Protein AF-A0A536VKJ3-F1 (afdb_monomer_lite)

pLDDT: mean 94.36, std 6.95, range [58.19, 98.69]

Foldseek 3Di:
DEEEEEDEPDDCVPCVGVVVPQLVCQVVVHQAEYEYACAPAWDCDNRYTYHHLYHQDPDDVSNLPRRLVSSVVVCVVVVGPYYHYDDPSNPD

Structure (mmCIF, N/CA/C/O backbone):
data_AF-A0A536VKJ3-F1
#
_entry.id   AF-A0A536VKJ3-F1
#
loop_
_atom_site.group_PDB
_atom_site.id
_atom_site.type_symbol
_atom_site.label_atom_id
_atom_site.label_alt_id
_atom_site.label_comp_id
_atom_site.label_asym_id
_atom_site.label_entity_id
_atom_site.label_seq_id
_atom_site.pdbx_PDB_ins_code
_atom_site.Cartn_x
_atom_site.Cartn_y
_atom_site.Cartn_z
_atom_site.occupancy
_atom_site.B_iso_or_equiv
_atom_site.auth_seq_id
_atom_site.auth_comp_id
_atom_site.auth_asym_id
_atom_site.auth_atom_id
_atom_site.pdbx_PDB_model_num
ATOM 1 N N . MET A 1 1 ? -9.021 -4.226 13.221 1.00 93.19 1 MET A N 1
ATOM 2 C CA . MET A 1 1 ? -9.097 -5.131 12.048 1.00 93.19 1 MET A CA 1
ATOM 3 C C . MET A 1 1 ? -8.139 -4.611 10.991 1.00 93.19 1 MET A C 1
ATOM 5 O O . MET A 1 1 ? -8.088 -3.397 10.823 1.00 93.19 1 MET A O 1
ATOM 9 N N . ARG A 1 2 ? -7.387 -5.498 10.328 1.00 98.06 2 ARG A N 1
ATOM 10 C CA . ARG A 1 2 ? -6.383 -5.128 9.322 1.00 98.06 2 ARG A CA 1
ATOM 11 C C . ARG A 1 2 ? -6.942 -5.261 7.908 1.00 98.06 2 ARG A C 1
ATOM 13 O O . ARG A 1 2 ? -7.470 -6.324 7.575 1.00 98.06 2 ARG A O 1
ATOM 20 N N . ILE A 1 3 ? -6.810 -4.213 7.101 1.00 98.56 3 ILE A N 1
ATOM 21 C CA . ILE A 1 3 ? -7.295 -4.149 5.713 1.00 98.56 3 ILE A CA 1
ATOM 22 C C . ILE A 1 3 ? -6.106 -3.830 4.808 1.00 98.56 3 ILE A C 1
ATOM 24 O O . ILE A 1 3 ? -5.339 -2.919 5.112 1.00 98.56 3 ILE A O 1
ATOM 28 N N . ALA A 1 4 ? -5.946 -4.569 3.711 1.00 98.56 4 ALA A N 1
ATOM 29 C CA . ALA A 1 4 ? -4.885 -4.331 2.737 1.00 98.56 4 ALA A CA 1
ATOM 30 C C . ALA A 1 4 ? -5.457 -3.957 1.365 1.00 98.56 4 ALA A C 1
ATOM 32 O O . ALA A 1 4 ? -6.257 -4.699 0.800 1.00 98.56 4 ALA A O 1
ATOM 33 N N . HIS A 1 5 ? -5.005 -2.839 0.807 1.00 98.56 5 HIS A N 1
ATOM 34 C CA . HIS A 1 5 ? -5.213 -2.467 -0.590 1.00 98.56 5 HIS A CA 1
ATOM 35 C C . HIS A 1 5 ? -3.968 -2.869 -1.372 1.00 98.56 5 HIS A C 1
ATOM 37 O O . HIS A 1 5 ? -2.851 -2.687 -0.890 1.00 98.56 5 HIS A O 1
ATOM 43 N N . VAL A 1 6 ? -4.145 -3.437 -2.560 1.00 97.88 6 VAL A N 1
ATOM 44 C CA . VAL A 1 6 ? -3.036 -3.952 -3.366 1.00 97.88 6 VAL A CA 1
ATOM 45 C C . VAL A 1 6 ? -3.093 -3.358 -4.756 1.00 97.88 6 VAL A C 1
ATOM 47 O O . VAL A 1 6 ? -4.089 -3.511 -5.467 1.00 97.88 6 VAL A O 1
ATOM 50 N N . THR A 1 7 ? -1.990 -2.732 -5.149 1.00 96.00 7 THR A N 1
ATOM 51 C CA . THR A 1 7 ? -1.747 -2.304 -6.520 1.00 96.00 7 THR A CA 1
ATOM 52 C C . THR A 1 7 ? -0.282 -2.512 -6.893 1.00 96.00 7 THR A C 1
ATOM 54 O O . THR A 1 7 ? 0.632 -2.452 -6.079 1.00 96.00 7 THR A O 1
ATOM 57 N N . THR A 1 8 ? -0.055 -2.817 -8.152 1.00 93.25 8 THR A N 1
ATOM 58 C CA . THR A 1 8 ? 1.227 -3.124 -8.780 1.00 93.25 8 THR A CA 1
ATOM 59 C C . THR A 1 8 ? 1.487 -2.247 -10.006 1.00 93.25 8 THR A C 1
ATOM 61 O O . THR A 1 8 ? 2.624 -2.204 -10.486 1.00 93.25 8 THR A O 1
ATOM 64 N N . VAL A 1 9 ? 0.465 -1.523 -10.486 1.00 90.75 9 VAL A N 1
ATOM 65 C CA . VAL A 1 9 ? 0.559 -0.571 -11.605 1.00 90.75 9 VAL A CA 1
ATOM 66 C C . VAL A 1 9 ? 0.263 0.874 -11.218 1.00 90.75 9 VAL A C 1
ATOM 68 O O . VAL A 1 9 ? 0.745 1.776 -11.905 1.00 90.75 9 VAL A O 1
ATOM 71 N N . HIS A 1 10 ? -0.508 1.112 -10.154 1.00 93.31 10 HIS A N 1
ATOM 72 C CA . HIS A 1 10 ? -0.827 2.464 -9.707 1.00 93.31 10 HIS A CA 1
ATOM 73 C C . HIS A 1 10 ? 0.244 3.001 -8.745 1.00 93.31 10 HIS A C 1
ATOM 75 O O . HIS A 1 10 ? 0.825 2.233 -7.973 1.00 93.31 10 HIS A O 1
ATOM 81 N N . PRO A 1 11 ? 0.528 4.316 -8.784 1.00 94.50 11 PRO A N 1
ATOM 82 C CA . PRO A 1 11 ? 1.431 4.945 -7.828 1.00 94.50 11 PRO A CA 1
ATOM 83 C C . PRO A 1 11 ? 0.815 4.965 -6.420 1.00 94.50 11 PRO A C 1
ATOM 85 O O . PRO A 1 11 ? -0.410 4.944 -6.266 1.00 94.50 11 PRO A O 1
ATOM 88 N N . ARG A 1 12 ? 1.660 5.052 -5.381 1.00 96.94 12 ARG A N 1
ATOM 89 C CA . ARG A 1 12 ? 1.217 5.035 -3.972 1.00 96.94 12 ARG A CA 1
ATOM 90 C C . ARG A 1 12 ? 0.294 6.187 -3.562 1.00 96.94 12 ARG A C 1
ATOM 92 O O . ARG A 1 12 ? -0.309 6.118 -2.499 1.00 96.94 12 ARG A O 1
ATOM 99 N N . ASP A 1 13 ? 0.198 7.244 -4.363 1.00 95.50 13 ASP A N 1
ATOM 100 C CA . ASP A 1 13 ? -0.648 8.417 -4.130 1.00 95.50 13 ASP A CA 1
ATOM 101 C C . ASP A 1 13 ? -1.893 8.469 -5.037 1.00 95.50 13 ASP A C 1
ATOM 103 O O . ASP A 1 13 ? -2.562 9.507 -5.092 1.00 95.50 13 ASP A O 1
ATOM 107 N N . ASP A 1 14 ? -2.243 7.361 -5.712 1.00 97.75 14 ASP A N 1
ATOM 108 C CA . ASP A 1 14 ? -3.447 7.273 -6.550 1.00 97.75 14 ASP A CA 1
ATOM 109 C C . ASP A 1 14 ? -4.679 7.801 -5.792 1.00 97.75 14 ASP A C 1
ATOM 111 O O . ASP A 1 14 ? -4.988 7.401 -4.665 1.00 97.75 14 ASP A O 1
ATOM 115 N N . ILE A 1 15 ? -5.392 8.737 -6.424 1.00 97.06 15 ILE A N 1
ATOM 116 C CA . ILE A 1 15 ? -6.507 9.466 -5.805 1.00 97.06 15 ILE A CA 1
ATOM 117 C C . ILE A 1 15 ? -7.638 8.519 -5.386 1.00 97.06 15 ILE A C 1
ATOM 119 O O . ILE A 1 15 ? -8.331 8.785 -4.404 1.00 97.06 15 ILE A O 1
ATOM 123 N N . ARG A 1 16 ? -7.864 7.439 -6.133 1.00 96.94 16 ARG A N 1
ATOM 124 C CA . ARG A 1 16 ? -8.931 6.476 -5.847 1.00 96.94 16 ARG A CA 1
ATOM 125 C C . ARG A 1 16 ? -8.500 5.568 -4.702 1.00 96.94 16 ARG A C 1
ATOM 127 O O . ARG A 1 16 ? -9.208 5.491 -3.708 1.00 96.94 16 ARG A O 1
ATOM 134 N N . ILE A 1 17 ? -7.307 4.987 -4.805 1.00 97.81 17 ILE A N 1
ATOM 135 C CA . ILE A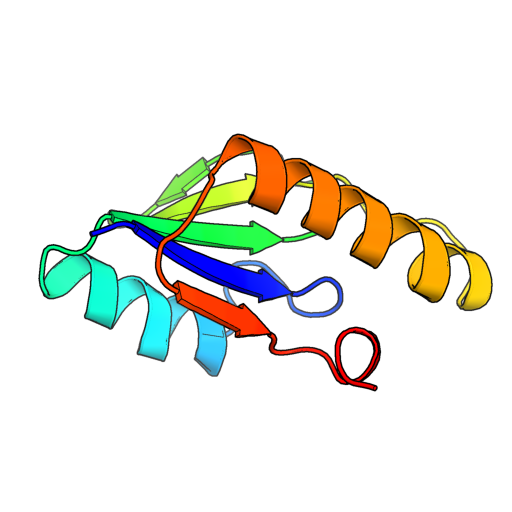 1 17 ? -6.822 3.982 -3.851 1.00 97.81 17 ILE A CA 1
ATOM 136 C C . ILE A 1 17 ? -6.387 4.639 -2.539 1.00 97.81 17 ILE A C 1
ATOM 138 O O . ILE A 1 17 ? -6.974 4.392 -1.489 1.00 97.81 17 ILE A O 1
ATOM 142 N N . PHE A 1 18 ? -5.376 5.507 -2.577 1.00 98.31 18 PHE A N 1
ATOM 143 C CA . PHE A 1 18 ? -4.805 6.076 -1.360 1.00 98.31 18 PHE A CA 1
ATOM 144 C C . PHE A 1 18 ? -5.751 7.103 -0.742 1.00 98.31 18 PHE A C 1
ATOM 146 O O . PHE A 1 18 ? -6.177 6.952 0.402 1.00 98.31 18 PHE A O 1
ATOM 153 N N . ARG A 1 19 ? -6.126 8.137 -1.509 1.00 97.31 19 ARG A N 1
ATOM 154 C CA . ARG A 1 19 ? -6.830 9.300 -0.942 1.00 97.31 19 ARG A CA 1
ATOM 155 C C . ARG A 1 19 ? -8.278 9.028 -0.556 1.00 97.31 19 ARG A C 1
ATOM 157 O O . ARG A 1 19 ? -8.711 9.509 0.484 1.00 97.31 19 ARG A O 1
ATOM 164 N N . LYS A 1 20 ? -9.039 8.335 -1.404 1.00 97.69 20 LYS A N 1
ATOM 165 C CA . LYS A 1 20 ? -10.473 8.106 -1.164 1.00 97.69 20 LYS A CA 1
ATOM 166 C C . LYS A 1 20 ? -10.756 6.858 -0.345 1.00 97.69 20 LYS A C 1
ATOM 168 O O . LYS A 1 20 ? -11.749 6.845 0.369 1.00 97.69 20 LYS A O 1
ATOM 173 N N . GLU A 1 21 ? -9.927 5.824 -0.450 1.00 98.50 21 GLU A N 1
ATOM 174 C CA . GLU A 1 21 ? -10.181 4.570 0.257 1.00 98.50 21 GLU A CA 1
ATOM 175 C C . GLU A 1 21 ? -9.270 4.405 1.474 1.00 98.50 21 GLU A C 1
ATOM 177 O O . GLU A 1 21 ? -9.774 4.375 2.598 1.00 98.50 21 GLU A O 1
ATOM 182 N N . CYS A 1 22 ? -7.945 4.341 1.291 1.00 9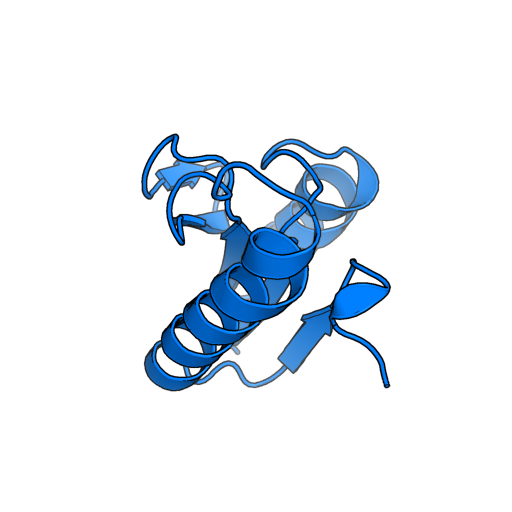8.62 22 CYS A N 1
ATOM 183 C CA . CYS A 1 22 ? -7.035 4.045 2.401 1.00 98.62 22 CYS A CA 1
ATOM 184 C C . CYS A 1 22 ? -7.106 5.096 3.517 1.00 98.62 22 CYS A C 1
ATOM 186 O O . CYS A 1 22 ? -7.222 4.728 4.686 1.00 98.62 22 CYS A O 1
ATOM 188 N N . LEU A 1 23 ? -7.095 6.391 3.177 1.00 98.50 23 LEU A N 1
ATOM 189 C CA . LEU A 1 23 ? -7.218 7.456 4.180 1.00 98.50 23 LEU A CA 1
ATOM 190 C C . LEU A 1 23 ? -8.559 7.402 4.917 1.00 98.50 23 LEU A C 1
ATOM 192 O O . LEU A 1 23 ? -8.599 7.606 6.127 1.00 98.50 23 LEU A O 1
ATOM 196 N N . SER A 1 24 ? -9.658 7.107 4.219 1.00 98.31 24 SER A N 1
ATOM 197 C CA . SER A 1 24 ? -10.976 6.999 4.852 1.00 98.31 24 SER A CA 1
ATOM 198 C C . SER A 1 24 ? -11.056 5.818 5.820 1.00 98.31 24 SER A C 1
ATOM 200 O O . SER A 1 24 ? -11.624 5.959 6.902 1.00 98.31 24 SER A O 1
ATOM 202 N N . LEU A 1 25 ? -10.449 4.677 5.483 1.00 98.50 25 LEU A N 1
ATOM 203 C CA . LEU A 1 25 ? -10.374 3.522 6.381 1.00 98.50 25 LEU A CA 1
ATOM 204 C C . LEU A 1 25 ? -9.462 3.781 7.585 1.00 98.50 25 LEU A C 1
ATOM 206 O O . LEU A 1 25 ? -9.842 3.462 8.713 1.00 98.50 25 LEU A O 1
ATOM 210 N N . ALA A 1 26 ? -8.304 4.408 7.374 1.00 98.44 26 ALA A N 1
ATOM 211 C CA . ALA A 1 26 ? -7.413 4.805 8.461 1.00 98.44 26 ALA A CA 1
ATOM 212 C C . ALA A 1 26 ? -8.100 5.800 9.413 1.00 98.44 26 ALA A C 1
ATOM 214 O O . ALA A 1 26 ? -8.079 5.606 10.628 1.00 98.44 26 ALA A O 1
ATOM 215 N N . ALA A 1 27 ? -8.798 6.805 8.873 1.00 98.25 27 ALA A N 1
ATOM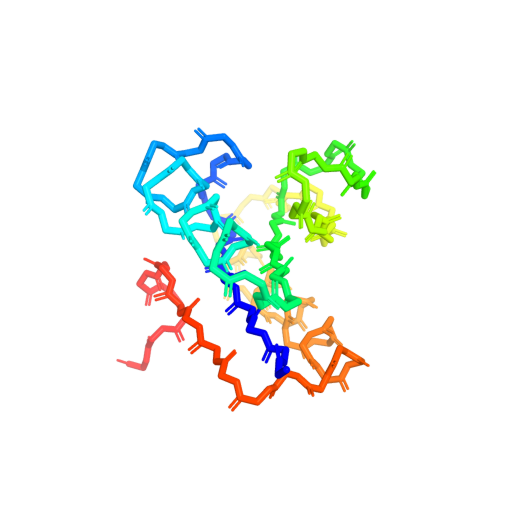 216 C CA . ALA A 1 27 ? -9.571 7.774 9.654 1.00 98.25 27 ALA A CA 1
ATOM 217 C C . ALA A 1 27 ? -10.729 7.129 10.438 1.00 98.25 27 ALA A C 1
ATOM 219 O O . ALA A 1 27 ? -11.076 7.597 11.520 1.00 98.25 27 ALA A O 1
ATOM 220 N N . ALA A 1 28 ? -11.301 6.035 9.929 1.00 98.12 28 ALA A N 1
ATOM 221 C CA . ALA A 1 28 ? -12.302 5.235 10.635 1.00 98.12 28 ALA A CA 1
ATOM 222 C C . ALA A 1 28 ? -11.703 4.297 11.709 1.00 98.12 28 ALA A C 1
ATOM 224 O O . ALA A 1 28 ? -12.447 3.566 12.363 1.00 98.12 28 ALA A O 1
ATOM 225 N N . GLY A 1 29 ? -10.379 4.311 11.910 1.00 98.00 29 GLY A N 1
ATOM 226 C CA . GLY A 1 29 ? -9.684 3.546 12.950 1.00 98.00 29 GLY A CA 1
ATOM 227 C C . GLY A 1 29 ? -9.264 2.131 12.541 1.00 98.00 29 GLY A C 1
ATOM 228 O O . GLY A 1 29 ? -8.897 1.329 13.404 1.00 98.00 29 GLY A O 1
ATOM 229 N N . TYR A 1 30 ? -9.313 1.789 11.250 1.00 98.50 30 TYR A N 1
ATOM 230 C CA . TYR A 1 30 ? -8.809 0.505 10.761 1.00 98.50 30 TYR A CA 1
ATOM 231 C C . TYR A 1 30 ? -7.295 0.538 10.554 1.00 98.50 30 TYR A C 1
ATOM 233 O O . TYR A 1 30 ? -6.738 1.514 10.053 1.00 98.50 30 TYR A O 1
ATOM 241 N N . GLU A 1 31 ? -6.630 -0.579 10.861 1.00 98.44 31 GLU A N 1
ATOM 242 C CA . GLU A 1 31 ? -5.217 -0.751 10.534 1.00 98.44 31 GLU A CA 1
ATOM 243 C C . GLU A 1 31 ? -5.093 -0.979 9.023 1.00 98.44 31 GLU A C 1
ATOM 245 O O . GLU A 1 31 ? -5.321 -2.085 8.519 1.00 98.44 31 GLU A O 1
ATOM 250 N N . THR A 1 32 ? -4.792 0.093 8.298 1.00 98.69 32 THR A N 1
ATOM 251 C CA . THR A 1 32 ? -4.882 0.127 6.839 1.00 98.69 32 THR A CA 1
ATOM 252 C C . THR A 1 32 ? -3.498 0.033 6.218 1.00 98.69 32 THR A C 1
ATOM 254 O O . THR A 1 32 ? -2.603 0.808 6.554 1.00 98.69 32 THR A O 1
ATOM 257 N N . HIS A 1 33 ? -3.335 -0.919 5.303 1.00 98.69 33 HIS A N 1
ATOM 258 C CA . HIS A 1 33 ? -2.096 -1.168 4.576 1.00 98.69 33 HIS A CA 1
ATOM 259 C C . HIS A 1 33 ? -2.299 -0.947 3.074 1.00 98.69 33 HIS A C 1
ATOM 261 O O . HIS A 1 33 ? -3.297 -1.398 2.514 1.00 98.69 33 HIS A O 1
ATOM 267 N N . LEU A 1 34 ? -1.340 -0.305 2.411 1.00 98.69 34 LEU A N 1
ATOM 268 C CA . LEU A 1 34 ? -1.241 -0.199 0.957 1.00 98.69 34 LEU A CA 1
ATOM 269 C C . LEU A 1 34 ? -0.001 -0.966 0.492 1.00 98.69 34 LEU A C 1
ATOM 271 O O . LEU A 1 34 ? 1.126 -0.544 0.731 1.00 98.69 34 LEU A O 1
ATOM 275 N N . VAL A 1 35 ? -0.210 -2.094 -0.178 1.00 98.38 35 VAL A N 1
ATOM 276 C CA . VAL A 1 35 ? 0.854 -2.858 -0.834 1.00 98.38 35 VAL A CA 1
ATOM 277 C C . VAL A 1 35 ? 1.032 -2.299 -2.242 1.00 98.38 35 VAL A C 1
ATOM 279 O O . VAL A 1 35 ? 0.106 -2.383 -3.053 1.00 98.38 35 VAL A O 1
ATOM 282 N N . VAL A 1 36 ? 2.203 -1.728 -2.521 1.00 97.56 36 VAL A N 1
ATOM 283 C CA . VAL A 1 36 ? 2.517 -1.014 -3.772 1.00 97.56 36 VAL A CA 1
ATOM 284 C C . VAL A 1 36 ? 3.857 -1.469 -4.338 1.00 97.56 36 VAL A C 1
ATOM 286 O O . VAL A 1 36 ? 4.723 -1.880 -3.583 1.00 97.56 36 VAL A O 1
ATOM 289 N N . GLY A 1 37 ? 4.040 -1.432 -5.659 1.00 95.44 37 GLY A N 1
ATOM 290 C CA . GLY A 1 37 ? 5.279 -1.853 -6.330 1.00 95.44 37 GLY A CA 1
ATOM 291 C C . GLY A 1 37 ? 5.995 -0.735 -7.085 1.00 95.44 37 GLY A C 1
ATOM 292 O O . GLY A 1 37 ? 6.365 -0.923 -8.249 1.00 95.44 37 GLY A O 1
ATOM 293 N N . ASP A 1 38 ? 6.128 0.436 -6.462 1.00 94.62 38 ASP A N 1
ATOM 294 C CA . ASP A 1 38 ? 6.700 1.639 -7.080 1.00 94.62 38 ASP A CA 1
ATOM 295 C C . ASP A 1 38 ? 8.192 1.847 -6.773 1.00 94.62 38 ASP A C 1
ATOM 297 O O . ASP A 1 38 ? 8.841 2.650 -7.446 1.00 94.62 38 ASP A O 1
ATOM 301 N N . GLY A 1 39 ? 8.769 1.085 -5.839 1.00 95.88 39 GLY A N 1
ATOM 302 C CA . GLY A 1 39 ? 10.200 1.130 -5.548 1.00 95.88 39 GLY A CA 1
ATOM 303 C C . GLY A 1 39 ? 10.651 2.306 -4.684 1.00 95.88 39 GLY A C 1
ATOM 304 O O . GLY A 1 39 ? 11.855 2.557 -4.628 1.00 95.88 39 GLY A O 1
ATOM 305 N N . LEU A 1 40 ? 9.735 3.042 -4.044 1.00 97.06 40 LEU A N 1
ATOM 306 C CA . LEU A 1 40 ? 10.095 4.170 -3.168 1.00 97.06 40 LEU A CA 1
ATOM 307 C C . LEU A 1 40 ? 10.254 3.761 -1.690 1.00 97.06 40 LEU A C 1
ATOM 309 O O . LEU A 1 40 ? 10.433 4.626 -0.836 1.00 97.06 40 LEU A O 1
ATOM 313 N N . GLY A 1 41 ? 10.209 2.460 -1.384 1.00 97.94 41 GLY A N 1
ATOM 314 C CA . GLY A 1 41 ? 10.373 1.915 -0.037 1.00 97.94 41 GLY A CA 1
ATOM 315 C C . GLY A 1 41 ? 9.122 2.018 0.837 1.00 97.94 41 GLY A C 1
ATOM 316 O O . GLY A 1 41 ? 8.127 2.648 0.467 1.00 97.94 41 GLY A O 1
ATOM 317 N N . ASP A 1 42 ? 9.183 1.373 2.000 1.00 98.19 42 ASP A N 1
ATOM 318 C CA . ASP A 1 42 ? 8.101 1.379 2.986 1.00 98.19 42 ASP A CA 1
ATOM 319 C C . ASP A 1 42 ? 7.918 2.768 3.607 1.00 98.19 42 ASP A C 1
ATOM 321 O O . ASP A 1 42 ? 8.872 3.529 3.784 1.00 98.19 42 ASP A O 1
ATOM 325 N N . GLU A 1 43 ? 6.683 3.097 3.974 1.00 98.38 43 GLU A N 1
ATOM 326 C CA . GLU A 1 43 ? 6.345 4.407 4.527 1.00 98.38 43 GLU A CA 1
ATOM 327 C C . GLU A 1 43 ? 5.120 4.317 5.444 1.00 98.38 43 GLU A C 1
ATOM 329 O O . GLU A 1 43 ? 4.203 3.546 5.193 1.00 98.38 43 GLU A O 1
ATOM 334 N N . LEU A 1 44 ? 5.065 5.128 6.500 1.00 98.38 44 LEU A N 1
ATOM 335 C CA . LEU A 1 44 ? 3.827 5.381 7.240 1.00 98.38 44 LEU A CA 1
ATOM 336 C C . LEU A 1 44 ? 3.366 6.797 6.908 1.00 98.38 44 LEU A C 1
ATOM 338 O O . LEU A 1 44 ? 4.000 7.765 7.329 1.00 98.38 44 LEU A O 1
ATOM 342 N N . ARG A 1 45 ? 2.271 6.919 6.157 1.00 98.12 45 ARG A N 1
ATOM 343 C CA . ARG A 1 45 ? 1.760 8.209 5.681 1.00 98.12 45 ARG A CA 1
ATOM 344 C C . ARG A 1 45 ? 0.297 8.362 6.056 1.00 98.12 45 ARG A C 1
ATOM 346 O O . ARG A 1 45 ? -0.514 7.517 5.698 1.00 98.12 45 ARG A O 1
ATOM 353 N N . ASP A 1 46 ? -0.031 9.433 6.778 1.00 97.88 46 ASP A N 1
ATOM 354 C CA . ASP A 1 46 ? -1.411 9.787 7.147 1.00 97.88 46 ASP A CA 1
ATOM 355 C C . ASP A 1 46 ? -2.199 8.626 7.801 1.00 97.88 46 ASP A C 1
ATOM 357 O O . ASP A 1 46 ? -3.391 8.441 7.569 1.00 97.88 46 ASP A O 1
ATOM 361 N N . GLY A 1 47 ? -1.516 7.805 8.608 1.00 98.00 47 GLY A N 1
ATOM 362 C CA . GLY A 1 47 ? -2.109 6.635 9.271 1.00 98.00 47 GLY A CA 1
ATOM 363 C C . GLY A 1 47 ? -2.240 5.379 8.398 1.00 98.00 47 GLY A C 1
ATOM 364 O O . GLY A 1 47 ? -2.762 4.370 8.869 1.00 98.00 47 GLY A O 1
ATOM 365 N N . VAL A 1 48 ? -1.749 5.405 7.157 1.00 98.69 48 VAL A N 1
ATOM 366 C CA . VAL A 1 48 ? -1.704 4.254 6.243 1.00 98.69 48 VAL A CA 1
ATOM 367 C C . VAL A 1 48 ? -0.287 3.688 6.188 1.00 98.69 48 VAL A C 1
ATOM 369 O O . VAL A 1 48 ? 0.675 4.403 5.899 1.00 98.69 48 VAL A O 1
ATOM 372 N N . HIS A 1 49 ? -0.160 2.384 6.432 1.00 98.62 49 HIS A N 1
ATOM 373 C CA . HIS A 1 49 ? 1.093 1.648 6.283 1.00 98.62 49 HIS A CA 1
ATOM 374 C C . HIS A 1 49 ? 1.314 1.289 4.811 1.00 98.62 49 HIS A C 1
ATOM 376 O O . HIS A 1 49 ? 0.590 0.477 4.246 1.00 98.62 49 HIS A O 1
ATOM 382 N N . ILE A 1 50 ? 2.312 1.877 4.173 1.00 98.62 50 ILE A N 1
ATOM 383 C CA . ILE A 1 50 ? 2.704 1.579 2.7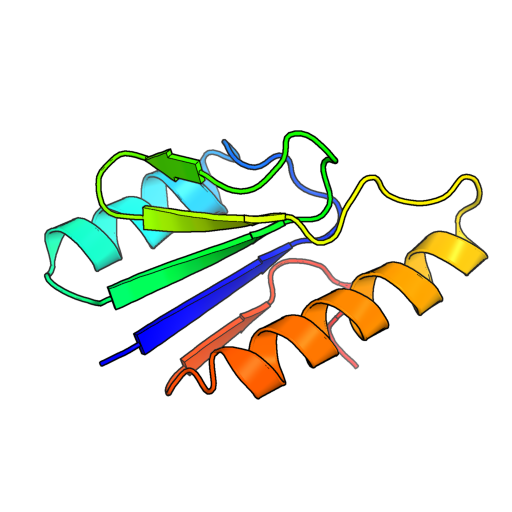99 1.00 98.62 50 ILE A CA 1
ATOM 384 C C . ILE A 1 50 ? 3.810 0.525 2.839 1.00 98.62 50 ILE A C 1
ATOM 386 O O . ILE A 1 50 ? 4.869 0.756 3.422 1.00 98.62 50 ILE A O 1
ATOM 390 N N . ALA A 1 51 ? 3.549 -0.624 2.220 1.00 98.44 51 ALA A N 1
ATOM 391 C CA . ALA A 1 51 ? 4.495 -1.722 2.065 1.00 98.44 51 ALA A CA 1
ATOM 392 C C . ALA A 1 51 ? 4.916 -1.823 0.594 1.00 98.44 51 ALA A C 1
ATOM 394 O O . ALA A 1 51 ? 4.116 -2.222 -0.261 1.00 98.44 51 ALA A O 1
ATOM 395 N N . ASP A 1 52 ? 6.162 -1.465 0.300 1.00 97.81 52 ASP A N 1
ATOM 396 C CA . ASP A 1 52 ? 6.712 -1.510 -1.049 1.00 97.81 52 ASP A CA 1
ATOM 397 C C . ASP A 1 52 ? 7.233 -2.917 -1.381 1.00 97.81 52 ASP A C 1
ATOM 399 O O . ASP A 1 52 ? 8.0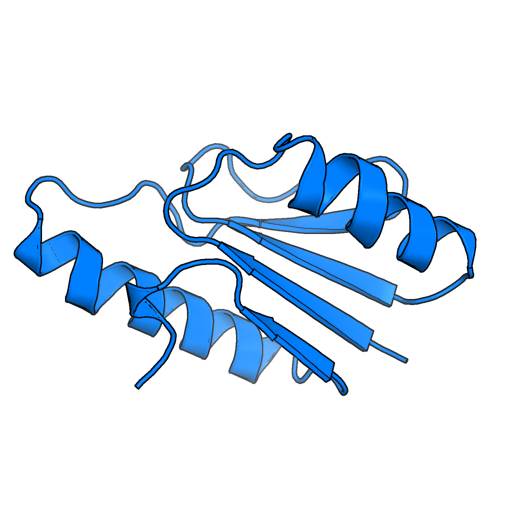65 -3.498 -0.684 1.00 97.81 52 ASP A O 1
ATOM 403 N N . ILE A 1 53 ? 6.757 -3.482 -2.489 1.00 96.94 53 ILE A N 1
ATOM 404 C CA . ILE A 1 53 ? 7.228 -4.768 -3.033 1.00 96.94 53 ILE A CA 1
ATOM 405 C C . ILE A 1 53 ? 8.394 -4.601 -4.020 1.00 96.94 53 ILE A C 1
ATOM 407 O O . ILE A 1 53 ? 8.816 -5.559 -4.687 1.00 96.94 53 ILE A O 1
ATOM 411 N N . GLY A 1 54 ? 8.922 -3.382 -4.095 1.00 95.19 54 GLY A N 1
ATOM 412 C CA . GLY A 1 54 ? 9.994 -2.962 -4.971 1.00 95.19 54 GLY A CA 1
ATOM 413 C C . GLY A 1 54 ? 9.492 -2.582 -6.359 1.00 95.19 54 GLY A C 1
ATOM 414 O O . GLY A 1 54 ? 8.390 -2.940 -6.789 1.00 95.19 54 GLY A O 1
ATOM 415 N N . ALA A 1 55 ? 10.364 -1.891 -7.093 1.00 91.00 55 ALA A N 1
ATOM 416 C CA . ALA A 1 55 ? 10.071 -1.433 -8.440 1.00 91.00 55 ALA A CA 1
ATOM 417 C C . ALA A 1 55 ? 9.677 -2.595 -9.363 1.00 91.00 55 ALA A C 1
ATOM 419 O O . ALA A 1 55 ? 10.298 -3.670 -9.371 1.00 91.00 55 ALA A O 1
ATOM 420 N N . ALA A 1 56 ? 8.658 -2.345 -10.185 1.00 88.06 56 ALA A N 1
ATOM 421 C CA . ALA A 1 56 ? 8.227 -3.287 -11.201 1.00 88.06 56 ALA A CA 1
ATOM 422 C C . ALA A 1 56 ? 9.381 -3.624 -12.167 1.00 88.06 56 ALA A C 1
ATOM 424 O O . ALA A 1 56 ? 10.036 -2.717 -12.689 1.00 88.06 56 ALA A O 1
ATOM 425 N N . PRO A 1 57 ? 9.618 -4.914 -12.468 1.00 88.19 57 PRO A N 1
ATOM 426 C CA . PRO A 1 57 ? 10.674 -5.307 -13.389 1.00 88.19 57 PRO A CA 1
ATOM 427 C C . PRO A 1 57 ? 10.405 -4.791 -14.809 1.00 88.19 57 PRO A C 1
ATOM 429 O O . PRO A 1 57 ? 9.259 -4.569 -15.227 1.00 88.19 57 PRO A O 1
ATOM 432 N N . LEU A 1 58 ? 11.485 -4.654 -15.583 1.00 87.25 58 LEU A N 1
ATOM 433 C CA . LEU A 1 58 ? 11.403 -4.352 -17.008 1.00 87.25 58 LEU A CA 1
ATOM 434 C C . LEU A 1 58 ? 10.741 -5.521 -17.757 1.00 87.25 58 LEU A C 1
ATOM 436 O O . LEU A 1 58 ? 11.115 -6.685 -17.595 1.00 87.25 58 LEU A O 1
ATOM 440 N N . GLY A 1 59 ? 9.773 -5.191 -18.613 1.00 88.12 59 GLY A N 1
ATOM 441 C CA . GLY A 1 59 ? 9.049 -6.148 -19.448 1.00 88.12 59 GLY A CA 1
ATOM 442 C C . GLY A 1 59 ? 7.700 -6.591 -18.872 1.00 88.12 59 GLY A C 1
ATOM 443 O O . GLY A 1 59 ? 7.574 -6.992 -17.714 1.00 88.12 59 GLY A O 1
ATOM 444 N N . ARG A 1 60 ? 6.675 -6.571 -19.733 1.00 85.00 60 ARG A N 1
ATOM 445 C CA . ARG A 1 60 ? 5.271 -6.841 -19.378 1.00 85.00 60 ARG A CA 1
ATOM 446 C C . ARG A 1 60 ? 5.065 -8.214 -18.733 1.00 85.00 60 ARG A C 1
ATOM 448 O O . ARG A 1 60 ? 4.431 -8.305 -17.691 1.00 85.00 60 ARG A O 1
ATOM 455 N N . MET A 1 61 ? 5.643 -9.273 -19.305 1.00 86.12 61 MET A N 1
ATOM 456 C CA . MET A 1 61 ? 5.460 -10.634 -18.780 1.00 86.12 61 MET A CA 1
ATOM 457 C C . MET A 1 61 ? 6.090 -10.837 -17.400 1.00 86.12 61 MET A C 1
ATOM 459 O O . MET A 1 61 ? 5.514 -11.531 -16.566 1.00 86.12 61 MET A O 1
ATOM 463 N N . LYS A 1 62 ? 7.266 -10.243 -17.151 1.00 88.00 62 LYS A N 1
ATOM 464 C CA . LYS A 1 62 ? 7.905 -10.316 -15.831 1.00 88.00 62 LYS A CA 1
ATOM 465 C C . LYS A 1 62 ? 7.066 -9.579 -14.799 1.00 88.00 62 LYS A C 1
ATOM 467 O O . LYS A 1 62 ? 6.808 -10.132 -13.738 1.00 88.00 62 LYS A O 1
ATOM 472 N N . ARG A 1 63 ? 6.554 -8.392 -15.142 1.00 86.19 63 ARG A N 1
ATOM 473 C CA . ARG A 1 63 ? 5.655 -7.617 -14.275 1.00 86.19 63 ARG A CA 1
ATOM 474 C C . ARG A 1 63 ? 4.419 -8.417 -13.869 1.00 86.19 63 ARG A C 1
ATOM 476 O O . ARG A 1 63 ? 4.180 -8.568 -12.678 1.00 86.19 63 ARG A O 1
ATOM 483 N N . MET A 1 64 ? 3.732 -9.016 -14.845 1.00 86.56 64 MET A N 1
ATOM 484 C CA . MET A 1 64 ? 2.519 -9.817 -14.624 1.00 86.56 64 MET A CA 1
ATOM 485 C C 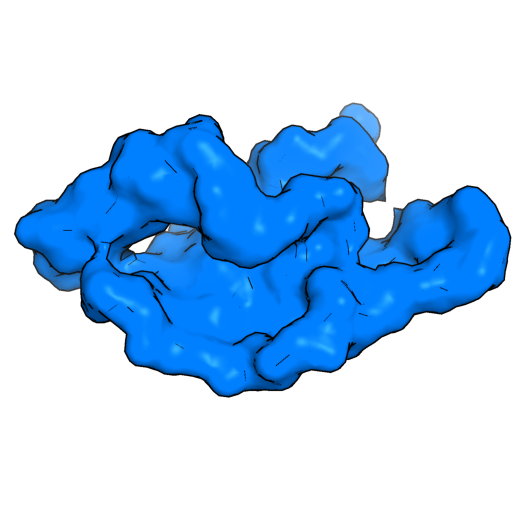. MET A 1 64 ? 2.743 -11.081 -13.776 1.00 86.56 64 MET A C 1
ATOM 487 O O . MET A 1 64 ? 1.779 -11.673 -13.309 1.00 86.56 64 MET A O 1
ATOM 491 N N . ARG A 1 65 ? 3.990 -11.533 -13.584 1.00 88.44 65 ARG A N 1
ATOM 492 C CA . ARG A 1 65 ? 4.305 -12.727 -12.778 1.00 88.44 65 ARG A CA 1
ATOM 493 C C . ARG A 1 65 ? 4.951 -12.387 -11.440 1.00 88.44 65 ARG A C 1
ATOM 495 O O . ARG A 1 65 ? 4.627 -12.998 -10.425 1.00 88.44 65 ARG A O 1
ATOM 502 N N . GLU A 1 66 ? 5.894 -11.451 -11.432 1.00 92.50 66 GLU A N 1
ATOM 503 C CA . GLU A 1 66 ? 6.699 -11.141 -10.253 1.00 92.50 66 GLU A CA 1
ATOM 504 C C . GLU A 1 66 ? 5.968 -10.230 -9.270 1.00 92.50 66 GLU A C 1
ATOM 506 O O . GLU A 1 66 ? 5.965 -10.544 -8.081 1.00 92.50 66 GLU A O 1
ATOM 511 N N . GLN A 1 67 ? 5.320 -9.155 -9.737 1.00 93.00 67 GLN A N 1
ATOM 512 C CA . GLN A 1 67 ? 4.648 -8.219 -8.828 1.00 93.00 67 GLN A CA 1
ATOM 513 C C . GLN A 1 67 ? 3.504 -8.889 -8.053 1.00 93.00 67 GLN A C 1
ATOM 515 O O . GLN A 1 67 ? 3.517 -8.810 -6.823 1.00 93.00 67 GLN A O 1
ATOM 520 N N . PRO A 1 68 ? 2.593 -9.659 -8.689 1.00 92.88 68 PRO A N 1
ATOM 521 C CA . PRO A 1 68 ? 1.557 -10.381 -7.948 1.00 92.88 68 PRO A CA 1
ATOM 522 C C . PRO A 1 68 ? 2.134 -11.381 -6.940 1.00 92.88 68 PRO A C 1
ATOM 524 O O . PRO A 1 68 ? 1.625 -11.519 -5.829 1.00 92.88 68 PRO A O 1
ATOM 527 N N . ARG A 1 69 ? 3.241 -12.058 -7.283 1.00 94.31 69 ARG A N 1
ATOM 528 C CA . ARG A 1 69 ? 3.906 -13.006 -6.378 1.00 94.31 69 ARG A CA 1
ATOM 529 C C . ARG A 1 69 ? 4.475 -12.312 -5.140 1.00 94.31 69 ARG A C 1
ATOM 531 O O . ARG A 1 69 ? 4.332 -12.843 -4.038 1.00 94.31 69 ARG A O 1
ATOM 538 N N . ARG A 1 70 ? 5.125 -11.157 -5.310 1.00 96.06 70 ARG A N 1
ATOM 539 C CA . ARG A 1 70 ? 5.669 -10.371 -4.191 1.00 96.06 70 ARG A CA 1
ATOM 540 C C . ARG A 1 70 ? 4.541 -9.793 -3.337 1.00 96.06 70 ARG A C 1
ATOM 542 O O . ARG A 1 70 ? 4.576 -9.958 -2.121 1.00 96.06 70 ARG A O 1
ATOM 549 N N . ALA A 1 71 ? 3.496 -9.248 -3.964 1.00 96.06 71 ALA A N 1
ATOM 550 C CA . ALA A 1 71 ? 2.294 -8.790 -3.269 1.00 96.06 71 ALA A CA 1
ATOM 551 C C . ALA A 1 71 ? 1.667 -9.908 -2.422 1.00 96.06 71 ALA A C 1
ATOM 553 O O . ALA A 1 71 ? 1.417 -9.715 -1.235 1.00 96.06 71 ALA A O 1
ATOM 554 N N . LEU A 1 72 ? 1.503 -11.112 -2.982 1.00 95.69 72 LEU A N 1
ATOM 555 C CA . LEU A 1 72 ? 0.982 -12.271 -2.253 1.00 95.69 72 LEU A CA 1
ATOM 556 C C . LEU A 1 72 ? 1.864 -12.659 -1.058 1.00 95.69 72 LEU A C 1
ATOM 558 O O . LEU A 1 72 ? 1.349 -13.032 -0.004 1.00 95.69 72 LEU A O 1
ATOM 562 N N . GLN A 1 73 ? 3.190 -12.579 -1.192 1.00 97.31 73 GLN A N 1
ATOM 563 C CA . GLN A 1 73 ? 4.103 -12.836 -0.078 1.00 97.31 73 GLN A CA 1
ATOM 564 C C . GLN A 1 73 ? 3.935 -11.799 1.039 1.00 97.31 73 GLN A C 1
ATOM 566 O O . GLN A 1 73 ? 3.880 -12.179 2.210 1.00 97.31 73 GLN A O 1
ATOM 571 N N . THR A 1 74 ? 3.814 -10.519 0.687 1.00 97.75 74 THR A N 1
ATOM 572 C CA . THR A 1 74 ? 3.543 -9.437 1.641 1.00 97.75 74 THR A CA 1
ATOM 573 C C . THR A 1 74 ? 2.196 -9.638 2.329 1.00 97.75 74 THR A C 1
ATOM 575 O O . THR A 1 74 ? 2.140 -9.627 3.555 1.00 97.75 74 THR A O 1
ATOM 578 N N . LEU A 1 75 ? 1.133 -9.953 1.583 1.00 97.44 75 LEU A N 1
ATOM 579 C CA . LEU A 1 75 ? -0.189 -10.252 2.146 1.00 97.44 75 LEU A CA 1
ATOM 580 C C . LEU A 1 75 ? -0.161 -11.432 3.120 1.00 97.44 75 LEU A C 1
ATOM 582 O O . LEU A 1 75 ? -0.772 -11.358 4.180 1.00 97.44 75 LEU A O 1
ATOM 586 N N . ARG A 1 76 ? 0.574 -12.506 2.808 1.00 97.50 76 ARG A N 1
ATOM 587 C CA . ARG A 1 76 ? 0.726 -13.659 3.716 1.00 97.50 76 ARG A CA 1
ATOM 588 C C . ARG A 1 76 ? 1.410 -13.288 5.030 1.00 97.50 76 ARG A C 1
ATOM 590 O O . ARG A 1 76 ? 1.068 -13.856 6.059 1.00 97.50 76 ARG A O 1
ATOM 597 N N . ARG A 1 77 ? 2.369 -12.359 4.997 1.00 97.25 77 ARG A N 1
ATOM 598 C CA . ARG A 1 77 ? 3.046 -11.847 6.201 1.00 97.25 77 ARG A CA 1
ATOM 599 C C . ARG A 1 77 ? 2.153 -10.896 6.990 1.00 97.25 77 ARG A C 1
ATOM 601 O O . ARG A 1 77 ? 2.130 -10.959 8.213 1.00 97.25 77 ARG A O 1
ATOM 608 N N . LEU A 1 78 ? 1.422 -10.031 6.290 1.00 96.88 78 LEU A N 1
ATOM 609 C CA . LEU A 1 78 ? 0.488 -9.088 6.895 1.00 96.88 78 LEU A CA 1
ATOM 610 C C . LEU A 1 78 ? -0.746 -9.785 7.474 1.00 96.88 78 LEU A C 1
ATOM 612 O O . LEU A 1 78 ? -1.316 -9.267 8.425 1.00 96.88 78 LEU A O 1
ATOM 616 N N . ALA A 1 79 ? -1.162 -10.925 6.920 1.00 97.62 79 ALA A N 1
ATOM 617 C CA . ALA A 1 79 ? -2.368 -11.654 7.316 1.00 97.62 79 ALA A CA 1
ATOM 618 C C . ALA A 1 79 ? -3.599 -10.733 7.523 1.00 97.62 79 ALA A C 1
ATOM 620 O O . ALA A 1 79 ? -4.198 -10.732 8.602 1.00 97.62 79 ALA A O 1
ATOM 621 N N . PRO A 1 80 ? -3.961 -9.891 6.532 1.00 97.69 80 PRO A N 1
ATOM 622 C CA . PRO A 1 80 ? -5.094 -8.983 6.660 1.00 97.69 80 PRO A CA 1
ATOM 623 C C . PRO A 1 80 ? -6.420 -9.753 6.696 1.00 97.69 80 PRO A C 1
ATOM 625 O O . PRO A 1 80 ? -6.557 -10.814 6.090 1.00 97.69 80 PRO A O 1
ATOM 628 N N . ALA A 1 81 ? -7.416 -9.181 7.372 1.00 98.12 81 ALA A N 1
ATOM 629 C CA . ALA A 1 81 ? -8.767 -9.737 7.413 1.00 98.12 81 ALA A CA 1
ATOM 630 C C . ALA A 1 81 ? -9.525 -9.506 6.095 1.00 98.12 81 ALA A C 1
ATOM 632 O O . ALA A 1 81 ? -10.386 -10.301 5.731 1.00 98.12 81 ALA A O 1
ATOM 633 N N . VAL A 1 82 ? -9.203 -8.416 5.389 1.00 97.81 82 VAL A N 1
ATOM 634 C CA . VAL A 1 82 ? -9.815 -8.025 4.113 1.00 97.81 82 VAL A CA 1
ATOM 635 C C . VAL A 1 82 ? -8.725 -7.562 3.150 1.00 97.81 82 VAL A C 1
ATOM 637 O O . VAL A 1 82 ? -7.811 -6.837 3.551 1.00 97.81 82 VAL A O 1
ATOM 640 N N . VAL A 1 83 ? -8.828 -7.970 1.882 1.00 97.62 83 VAL A N 1
ATOM 641 C CA . VAL A 1 83 ? -7.919 -7.550 0.807 1.00 97.62 83 VAL A CA 1
ATOM 642 C C . VAL A 1 83 ? -8.717 -6.960 -0.350 1.00 97.62 83 VAL A C 1
ATOM 644 O O . VAL A 1 83 ? -9.632 -7.607 -0.854 1.00 97.62 83 VAL A O 1
ATOM 647 N N . HIS A 1 84 ? -8.358 -5.751 -0.781 1.00 96.62 84 HIS A N 1
ATOM 648 C CA . HIS A 1 84 ? -8.906 -5.080 -1.959 1.00 96.62 84 HIS A CA 1
ATOM 649 C C . HIS A 1 84 ? -7.856 -5.057 -3.073 1.00 96.62 84 HIS A C 1
ATOM 651 O O . HIS A 1 84 ? -6.792 -4.453 -2.925 1.00 96.62 84 HIS A O 1
ATOM 657 N N . PHE A 1 85 ? -8.155 -5.716 -4.190 1.00 95.62 85 PHE A N 1
ATOM 658 C CA . PHE A 1 85 ? -7.301 -5.738 -5.375 1.00 95.62 85 PHE A CA 1
ATOM 659 C C . PHE A 1 85 ? -7.781 -4.694 -6.383 1.00 95.62 85 PHE A C 1
ATOM 661 O O . PHE A 1 85 ? -8.962 -4.673 -6.723 1.00 95.62 85 PHE A O 1
ATOM 668 N N . HIS A 1 86 ? -6.868 -3.845 -6.858 1.00 94.31 86 HIS A N 1
ATOM 669 C CA . HIS A 1 86 ? -7.198 -2.743 -7.775 1.00 94.31 86 HIS A CA 1
ATOM 670 C C . HIS A 1 86 ? -6.851 -3.025 -9.232 1.00 94.31 86 HIS A C 1
ATOM 672 O O . HIS A 1 86 ? -7.467 -2.472 -10.141 1.00 94.31 86 HIS A O 1
ATOM 678 N N . ASP A 1 87 ? -5.871 -3.892 -9.457 1.00 89.62 87 ASP A N 1
ATOM 679 C CA . ASP A 1 87 ? -5.320 -4.115 -10.784 1.00 89.62 87 ASP A CA 1
ATOM 680 C C . ASP A 1 87 ? -5.993 -5.315 -11.463 1.00 89.62 87 ASP A C 1
ATOM 682 O O . ASP A 1 87 ? -6.149 -6.362 -10.824 1.00 89.62 87 ASP A O 1
ATOM 686 N N . PRO A 1 88 ? -6.322 -5.233 -12.766 1.00 78.62 88 PRO A N 1
ATOM 687 C CA . PRO A 1 88 ? -6.919 -6.349 -13.494 1.00 78.62 88 PRO A CA 1
ATOM 688 C C . PRO A 1 88 ? -6.051 -7.608 -13.488 1.00 78.62 88 PRO A C 1
ATOM 690 O O . PRO A 1 88 ? -6.584 -8.707 -13.428 1.00 78.62 88 PRO A O 1
ATOM 693 N N . GLU A 1 89 ? -4.720 -7.477 -13.515 1.00 73.38 89 GLU A N 1
ATOM 694 C CA . GLU A 1 89 ? -3.813 -8.636 -13.477 1.00 73.38 89 GLU A CA 1
ATOM 695 C C . GLU A 1 89 ? -3.837 -9.430 -12.162 1.00 73.38 89 GLU A C 1
ATOM 697 O O . GLU A 1 89 ? -3.232 -10.500 -12.086 1.00 73.38 89 GLU A O 1
ATOM 702 N N . LEU A 1 90 ? -4.499 -8.908 -11.127 1.00 72.12 90 LEU A N 1
ATOM 703 C CA . LEU A 1 90 ? -4.670 -9.571 -9.833 1.00 72.12 90 LEU A CA 1
ATOM 704 C C . LEU A 1 90 ? -6.008 -10.315 -9.733 1.00 72.12 90 LEU A C 1
ATOM 706 O O . LEU A 1 90 ? -6.239 -11.013 -8.745 1.00 72.12 90 LEU A O 1
ATOM 710 N N . LEU A 1 91 ? -6.873 -10.173 -10.738 1.00 69.44 91 LEU A N 1
ATOM 711 C CA . LEU A 1 91 ? -8.191 -10.789 -10.808 1.00 69.44 91 LEU A CA 1
ATOM 712 C C . LEU A 1 91 ? -8.177 -11.919 -11.862 1.00 69.44 91 LEU A C 1
ATOM 714 O O . LEU A 1 91 ? -7.507 -11.772 -12.886 1.00 69.44 91 LEU A O 1
ATOM 718 N N . PRO A 1 92 ? -8.837 -13.063 -11.594 1.00 58.19 92 PRO A N 1
ATOM 719 C CA . PRO A 1 92 ? -8.879 -14.208 -12.507 1.00 58.19 92 PRO A CA 1
ATOM 720 C C . PRO A 1 92 ? -9.624 -13.927 -13.818 1.00 58.19 92 PRO A C 1
ATOM 722 O O . PRO A 1 92 ? -10.576 -13.112 -13.808 1.00 58.19 92 PRO A O 1
#

Radius of gyration: 12.27 Å; chains: 1; bounding box: 24×24×32 Å

Sequence (92 aa):
MRIAHVTTVHPRDDIRIFRKECLSLAAAGYETHLVVGDGLGDELRDGVHIADIGAAPLGRMKRMREQPRRALQTLRRLAPAVVHFHDPELLP

Secondary structure (DSSP, 8-state):
-EEEEE-SSS-TT-IIIIIIIIHHHHHTT-EEEEEE-SSS--EEETTEEEEE--PPPSSHHHHHHHHHHHHHHHHHHH--SEEEE-SGGG--